Protein AF-0000000076211125 (afdb_homodimer)

Organism: Mytilus galloprovincialis (NCBI:txid29158)

Radius of gyration: 17.21 Å; Cα contacts (8 Å, |Δi|>4): 265; chains: 2; bounding box: 38×57×37 Å

Solvent-accessible surface area (backbone atoms only — not comparable to full-atom values): 9025 Å² total; per-residue (Å²): 68,42,35,41,37,39,40,75,44,95,36,46,66,56,28,48,54,53,46,59,61,54,64,67,59,74,64,64,75,88,55,59,45,49,78,47,75,47,78,56,72,29,31,41,36,36,38,38,37,19,84,44,69,71,46,40,51,52,51,52,51,51,50,51,53,51,49,50,53,53,51,51,49,34,72,73,70,44,71,80,80,120,69,40,34,41,36,39,40,74,43,95,37,47,68,57,26,47,53,52,49,59,62,55,66,67,58,73,66,64,76,88,55,60,46,47,79,48,75,46,79,56,73,28,30,40,36,38,39,39,37,20,82,43,69,70,46,40,52,52,52,53,51,50,49,51,52,53,48,50,52,52,50,50,49,35,72,72,70,45,69,80,79,121

Sequence (164 aa):
MKMDLTVPLSTEKEAEIVYRTLSVDKEPKRGGVTRNICLEGSHLNVHFEAAEAKMMRVSVNNFFDHFNLVVQTMEQFGPPNTMKMDLTVPLSTEKEAEIVYRTLSVDKEPKRGGVTRNICLEGSHLNVHFEAAEAKMMRVSVNNFFDHFNLVVQTMEQFGPPNT

InterPro domains:
  IPR015419 CTAG/Pcc1 family [PF09341] (3-75)
  IPR015419 CTAG/Pcc1 family [PTHR31283] (2-80)

Structure (mmCIF, N/CA/C/O backbone):
data_AF-0000000076211125-model_v1
#
loop_
_entity.id
_entity.type
_entity.pdbx_description
1 polymer 'L antigen family member 3'
#
loop_
_atom_site.group_PDB
_atom_site.id
_atom_site.type_symbol
_atom_site.label_atom_id
_atom_site.label_alt_id
_atom_site.label_comp_id
_atom_site.label_asym_id
_atom_site.label_entity_id
_atom_site.label_seq_id
_atom_site.pdbx_PDB_ins_code
_atom_site.Cartn_x
_atom_site.Cartn_y
_atom_site.Cartn_z
_atom_site.occupancy
_atom_site.B_iso_or_equiv
_atom_site.auth_seq_id
_atom_site.auth_comp_id
_atom_site.auth_asym_id
_atom_site.auth_atom_id
_atom_site.pdbx_PDB_model_num
ATOM 1 N N . MET A 1 1 ? 8.469 -6.172 -5.988 1 96.56 1 MET A N 1
ATOM 2 C CA . MET A 1 1 ? 7.145 -5.594 -5.773 1 96.56 1 MET A CA 1
ATOM 3 C C . MET A 1 1 ? 7.246 -4.102 -5.469 1 96.56 1 MET A C 1
ATOM 5 O O . MET A 1 1 ? 8.141 -3.672 -4.738 1 96.56 1 MET A O 1
ATOM 9 N N . LYS A 1 2 ? 6.391 -3.303 -6.094 1 98.06 2 LYS A N 1
ATOM 10 C CA . LYS A 1 2 ? 6.441 -1.852 -5.941 1 98.06 2 LYS A CA 1
ATOM 11 C C . LYS A 1 2 ? 5.078 -1.294 -5.543 1 98.06 2 LYS A C 1
ATOM 13 O O . LYS A 1 2 ? 4.043 -1.791 -5.992 1 98.06 2 LYS A O 1
ATOM 18 N N . MET A 1 3 ? 5.125 -0.257 -4.754 1 98.44 3 MET A N 1
ATOM 19 C CA . MET A 1 3 ? 3.895 0.41 -4.34 1 98.44 3 MET A CA 1
ATOM 20 C C . MET A 1 3 ? 4.09 1.921 -4.273 1 98.44 3 MET A C 1
ATOM 22 O O . MET A 1 3 ? 5.094 2.398 -3.744 1 98.44 3 MET A O 1
ATOM 26 N N . ASP A 1 4 ? 3.08 2.588 -4.785 1 98.62 4 ASP A N 1
ATOM 27 C CA . ASP A 1 4 ? 3.072 4.047 -4.727 1 98.62 4 ASP A CA 1
ATOM 28 C C . ASP A 1 4 ? 1.819 4.559 -4.02 1 98.62 4 ASP A C 1
ATOM 30 O O . ASP A 1 4 ? 0.701 4.18 -4.371 1 98.62 4 ASP A O 1
ATOM 34 N N . LEU A 1 5 ? 2.055 5.398 -3.076 1 98.62 5 LEU A N 1
ATOM 35 C CA . LEU A 1 5 ? 0.966 5.996 -2.312 1 98.62 5 LEU A CA 1
ATOM 36 C C . LEU A 1 5 ? 0.973 7.516 -2.457 1 98.62 5 LEU A C 1
ATOM 38 O O . LEU A 1 5 ? 2.027 8.148 -2.354 1 98.62 5 LEU A O 1
ATOM 42 N N . THR A 1 6 ? -0.156 8.086 -2.762 1 98.56 6 THR A N 1
ATOM 43 C CA . THR A 1 6 ? -0.335 9.539 -2.775 1 98.56 6 THR A CA 1
ATOM 44 C C . THR A 1 6 ? -1.383 9.961 -1.751 1 98.56 6 THR A C 1
ATOM 46 O O . THR A 1 6 ? -2.512 9.461 -1.766 1 98.56 6 THR A O 1
ATOM 49 N N . VAL A 1 7 ? -1.003 10.867 -0.911 1 97.94 7 VAL A N 1
ATOM 50 C CA . VAL A 1 7 ? -1.858 11.352 0.169 1 97.94 7 VAL A CA 1
ATOM 51 C C . VAL A 1 7 ? -2.055 12.859 0.037 1 97.94 7 VAL A C 1
ATOM 53 O O . VAL A 1 7 ? -1.119 13.633 0.251 1 97.94 7 VAL A O 1
ATOM 56 N N . PRO A 1 8 ? -3.262 13.258 -0.25 1 97.19 8 PRO A N 1
ATOM 57 C CA . PRO A 1 8 ? -3.535 14.695 -0.255 1 97.19 8 PRO A CA 1
ATOM 58 C C . PRO A 1 8 ? -3.697 15.273 1.15 1 97.19 8 PRO A C 1
ATOM 60 O O . PRO A 1 8 ? -4.352 14.656 1.999 1 97.19 8 PRO A O 1
ATOM 63 N N . LEU A 1 9 ? -3.045 16.375 1.392 1 95.5 9 LEU A N 1
ATOM 64 C CA . LEU A 1 9 ? -3.215 17.125 2.639 1 95.5 9 LEU A CA 1
ATOM 65 C C . LEU A 1 9 ? -3.943 18.438 2.395 1 95.5 9 LEU A C 1
ATOM 67 O O . LEU A 1 9 ? -4.164 18.828 1.246 1 95.5 9 LEU A O 1
ATOM 71 N N . SER A 1 10 ? -4.395 19.031 3.436 1 92.88 10 SER A N 1
ATOM 72 C CA . SER A 1 10 ? -5.266 20.203 3.338 1 92.88 10 SER A CA 1
ATOM 73 C C . SER A 1 10 ? -4.516 21.406 2.771 1 92.88 10 SER A C 1
ATOM 75 O O . SER A 1 10 ? -5.078 22.172 1.999 1 92.88 10 SER A O 1
ATOM 77 N N . THR A 1 11 ? -3.248 21.594 3.205 1 94.19 11 THR A N 1
ATOM 78 C CA . THR A 1 11 ? -2.43 22.719 2.754 1 94.19 11 THR A CA 1
ATOM 79 C C . THR A 1 11 ? -0.99 22.281 2.514 1 94.19 11 THR A C 1
ATOM 81 O O . THR A 1 11 ? -0.574 21.219 2.988 1 94.19 11 THR A O 1
ATOM 84 N N . GLU A 1 12 ? -0.25 23.094 1.766 1 96.56 12 GLU A N 1
ATOM 85 C CA . GLU A 1 12 ? 1.161 22.812 1.518 1 96.56 12 GLU A CA 1
ATOM 86 C C . GLU A 1 12 ? 1.959 22.812 2.818 1 96.56 12 GLU A C 1
ATOM 88 O O . GLU A 1 12 ? 2.896 22.016 2.977 1 96.56 12 GLU A O 1
ATOM 93 N N . LYS A 1 13 ? 1.545 23.688 3.705 1 93.94 13 LYS A N 1
ATOM 94 C CA . LYS A 1 13 ? 2.229 23.781 4.992 1 93.94 13 LYS A CA 1
ATOM 95 C C . LYS A 1 13 ? 2.033 22.5 5.797 1 93.94 13 LYS A C 1
ATOM 97 O O . LYS A 1 13 ? 2.988 21.953 6.367 1 93.94 13 LYS A O 1
ATOM 102 N N . GLU A 1 14 ? 0.802 22.047 5.887 1 93.56 14 GLU A N 1
ATOM 103 C CA . GLU A 1 14 ? 0.504 20.781 6.566 1 93.56 14 GLU A CA 1
ATOM 104 C C . GLU A 1 14 ? 1.289 19.625 5.957 1 93.56 14 GLU A C 1
ATOM 106 O O . GLU A 1 14 ? 1.856 18.812 6.68 1 93.56 14 GLU A O 1
ATOM 111 N N . ALA A 1 15 ? 1.335 19.641 4.625 1 96 15 ALA A N 1
ATOM 112 C CA . ALA A 1 15 ? 2.043 18.578 3.912 1 96 15 ALA A CA 1
ATOM 113 C C . ALA A 1 15 ? 3.535 18.609 4.234 1 96 15 ALA A C 1
ATOM 115 O O . ALA A 1 15 ? 4.156 17.562 4.402 1 96 15 ALA A O 1
ATOM 116 N N . GLU A 1 16 ? 4.004 19.734 4.305 1 96 16 GLU A N 1
ATOM 117 C CA . GLU A 1 16 ? 5.422 19.906 4.621 1 96 16 GLU A CA 1
ATOM 118 C C . GLU A 1 16 ? 5.738 19.375 6.02 1 96 16 GLU A C 1
ATOM 120 O O . GLU A 1 16 ? 6.766 18.734 6.23 1 96 16 GLU A O 1
ATOM 125 N N . ILE A 1 17 ? 4.934 19.656 6.969 1 93.62 17 ILE A N 1
ATOM 126 C CA . ILE A 1 17 ? 5.129 19.188 8.344 1 93.62 17 ILE A CA 1
ATOM 127 C C . ILE A 1 17 ? 5.109 17.656 8.375 1 93.62 17 ILE A C 1
ATOM 129 O O . ILE A 1 17 ? 5.988 17.047 8.977 1 93.62 17 ILE A O 1
ATOM 133 N N . VAL A 1 18 ? 4.133 17.125 7.707 1 94.94 18 VAL A N 1
ATOM 134 C CA . VAL A 1 18 ? 4.004 15.672 7.66 1 94.94 18 VAL A CA 1
ATOM 135 C C . VAL A 1 18 ? 5.227 15.062 6.984 1 94.94 18 VAL A C 1
ATOM 137 O O . VAL A 1 18 ? 5.812 14.102 7.492 1 94.94 18 VAL A O 1
ATOM 140 N N . TYR A 1 19 ? 5.629 15.648 5.902 1 96.62 19 TYR A N 1
ATOM 141 C CA . TYR A 1 19 ? 6.785 15.18 5.145 1 96.62 19 TYR A CA 1
ATOM 142 C C . TYR A 1 19 ? 8.039 15.164 6.012 1 96.62 19 TYR A C 1
ATOM 144 O O . TYR A 1 19 ? 8.742 14.148 6.082 1 96.62 19 TYR A O 1
ATOM 152 N N . ARG A 1 20 ? 8.258 16.188 6.652 1 94.31 20 ARG A N 1
ATOM 153 C CA . ARG A 1 20 ? 9.469 16.312 7.461 1 94.31 20 ARG A CA 1
ATOM 154 C C . ARG A 1 20 ? 9.461 15.312 8.609 1 94.31 20 ARG A C 1
ATOM 156 O O . ARG A 1 20 ? 10.5 14.75 8.961 1 94.31 20 ARG A O 1
ATOM 163 N N . THR A 1 21 ? 8.305 15.133 9.227 1 93.12 21 THR A N 1
ATOM 164 C CA . THR A 1 21 ? 8.195 14.211 10.352 1 93.12 21 THR A CA 1
ATOM 165 C C . THR A 1 21 ? 8.398 12.773 9.898 1 93.12 21 THR A C 1
ATOM 167 O O . THR A 1 21 ? 9.133 12.016 10.539 1 93.12 21 THR A O 1
ATOM 170 N N . LEU A 1 22 ? 7.863 12.414 8.797 1 94.25 22 LEU A N 1
ATOM 171 C CA . LEU A 1 22 ? 7.891 11.031 8.344 1 94.25 22 LEU A CA 1
ATOM 172 C C . LEU A 1 22 ? 9.211 10.711 7.656 1 94.25 22 LEU A C 1
ATOM 174 O O . LEU A 1 22 ? 9.625 9.547 7.613 1 94.25 22 LEU A O 1
ATOM 178 N N . SER A 1 23 ? 9.836 11.664 7.016 1 90.81 23 SER A N 1
ATOM 179 C CA . SER A 1 23 ? 11.07 11.438 6.266 1 90.81 23 SER A CA 1
ATOM 180 C C . SER A 1 23 ? 12.227 11.086 7.195 1 90.81 23 SER A C 1
ATOM 182 O O . SER A 1 23 ? 13.195 10.453 6.773 1 90.81 23 SER A O 1
ATOM 184 N N . VAL A 1 24 ? 12.164 11.438 8.289 1 83.44 24 VAL A N 1
ATOM 185 C CA . VAL A 1 24 ? 13.227 11.172 9.258 1 83.44 24 VAL A CA 1
ATOM 186 C C . VAL A 1 24 ? 13.055 9.766 9.836 1 83.44 24 VAL A C 1
ATOM 188 O O . VAL A 1 24 ? 13.992 9.219 10.43 1 83.44 24 VAL A O 1
ATOM 191 N N . ASP A 1 25 ? 11.914 9.211 9.75 1 72.81 25 ASP A N 1
ATOM 192 C CA . ASP A 1 25 ? 11.641 7.855 10.219 1 72.81 25 ASP A CA 1
ATOM 193 C C . ASP A 1 25 ? 12.297 6.82 9.305 1 72.81 25 ASP A C 1
ATOM 195 O O . ASP A 1 25 ? 11.906 6.676 8.148 1 72.81 25 ASP A O 1
ATOM 199 N N . LYS A 1 26 ? 13.445 6.32 9.82 1 65.56 26 LYS A N 1
ATOM 200 C CA . LYS A 1 26 ? 14.242 5.395 9.016 1 65.56 26 LYS A CA 1
ATOM 201 C C . LYS A 1 26 ? 13.57 4.023 8.938 1 65.56 26 LYS A C 1
ATOM 203 O O . LYS A 1 26 ? 13.062 3.514 9.938 1 65.56 26 LYS A O 1
ATOM 208 N N . GLU A 1 27 ? 13.289 3.629 7.742 1 67.69 27 GLU A N 1
ATOM 209 C CA . GLU A 1 27 ? 12.883 2.248 7.5 1 67.69 27 GLU A CA 1
ATOM 210 C C . GLU A 1 27 ? 13.93 1.266 8.023 1 67.69 27 GLU A C 1
ATOM 212 O O . GLU A 1 27 ? 15.133 1.513 7.906 1 67.69 27 GLU A O 1
ATOM 217 N N . PRO A 1 28 ? 13.445 0.342 8.789 1 58.44 28 PRO A N 1
ATOM 218 C CA . PRO A 1 28 ? 14.469 -0.627 9.195 1 58.44 28 PRO A CA 1
ATOM 219 C C . PRO A 1 28 ? 15.297 -1.138 8.016 1 58.44 28 PRO A C 1
ATOM 221 O O . PRO A 1 28 ? 14.75 -1.426 6.949 1 58.44 28 PRO A O 1
ATOM 224 N N . LYS A 1 29 ? 16.578 -0.61 7.902 1 55.5 29 LYS A N 1
ATOM 225 C CA . LYS A 1 29 ? 17.547 -0.947 6.859 1 55.5 29 LYS A CA 1
ATOM 226 C C . LYS A 1 29 ? 17.438 -2.42 6.477 1 55.5 29 LYS A C 1
ATOM 228 O O . LYS A 1 29 ? 17.594 -2.773 5.305 1 55.5 29 LYS A O 1
ATOM 233 N N . ARG A 1 30 ? 17.547 -3.207 7.52 1 54.47 30 ARG A N 1
ATOM 234 C CA . ARG A 1 30 ? 17.797 -4.613 7.219 1 54.47 30 ARG A CA 1
ATOM 235 C C . ARG A 1 30 ? 16.562 -5.27 6.613 1 54.47 30 ARG A C 1
ATOM 237 O O . ARG A 1 30 ? 16.531 -6.492 6.438 1 54.47 30 ARG A O 1
ATOM 244 N N . GLY A 1 31 ? 15.602 -4.625 6.227 1 59.22 31 GLY A N 1
ATOM 245 C CA . GLY A 1 31 ? 14.359 -5.379 6.145 1 59.22 31 GLY A CA 1
ATOM 246 C C . GLY A 1 31 ? 13.945 -5.691 4.719 1 59.22 31 GLY A C 1
ATOM 247 O O . GLY A 1 31 ? 13.016 -6.465 4.492 1 59.22 31 GLY A O 1
ATOM 248 N N . GLY A 1 32 ? 14.867 -5.418 3.732 1 80.5 32 GLY A N 1
ATOM 249 C CA . GLY A 1 32 ? 14.492 -5.809 2.383 1 80.5 32 GLY A CA 1
ATOM 250 C C . GLY A 1 32 ? 13.453 -4.895 1.764 1 80.5 32 GLY A C 1
ATOM 251 O O . GLY A 1 32 ? 12.719 -5.301 0.858 1 80.5 32 GLY A O 1
ATOM 252 N N . VAL A 1 33 ? 13.25 -3.75 2.504 1 88.12 33 VAL A N 1
ATOM 253 C CA . VAL A 1 33 ? 12.281 -2.814 1.937 1 88.12 33 VAL A CA 1
ATOM 254 C C . VAL A 1 33 ? 12.93 -1.441 1.771 1 88.12 33 VAL A C 1
ATOM 256 O O . VAL A 1 33 ? 13.703 -1.006 2.627 1 88.12 33 VAL A O 1
ATOM 259 N N . THR A 1 34 ? 12.719 -0.839 0.664 1 91.81 34 THR A N 1
ATOM 260 C CA . THR A 1 34 ? 13.086 0.554 0.435 1 91.81 34 THR A CA 1
ATOM 261 C C . THR A 1 34 ? 11.844 1.444 0.435 1 91.81 34 THR A C 1
ATOM 263 O O . THR A 1 34 ? 10.82 1.087 -0.143 1 91.81 34 THR A O 1
ATOM 266 N N . ARG A 1 35 ? 12.008 2.613 1.15 1 94.19 35 ARG A N 1
ATOM 267 C CA . ARG A 1 35 ? 10.938 3.602 1.198 1 94.19 35 ARG A CA 1
ATOM 268 C C . ARG A 1 35 ? 11.461 4.996 0.882 1 94.19 35 ARG A C 1
ATOM 270 O O . ARG A 1 35 ? 12.461 5.438 1.461 1 94.19 35 ARG A O 1
ATOM 277 N N . ASN A 1 36 ? 10.844 5.66 -0.046 1 94.12 36 ASN A N 1
ATOM 278 C CA . ASN A 1 36 ? 11.156 7.039 -0.4 1 94.12 36 ASN A CA 1
ATOM 279 C C . ASN A 1 36 ? 9.922 7.934 -0.307 1 94.12 36 ASN A C 1
ATOM 281 O O . ASN A 1 36 ? 8.836 7.547 -0.749 1 94.12 36 ASN A O 1
ATOM 285 N N . ILE A 1 37 ? 10.133 9.078 0.297 1 96.56 37 ILE A N 1
ATOM 286 C CA . ILE A 1 37 ? 9.039 10.023 0.462 1 96.56 37 ILE A CA 1
ATOM 287 C C . ILE A 1 37 ? 9.367 11.328 -0.257 1 96.56 37 ILE A C 1
ATOM 289 O O . ILE A 1 37 ? 10.477 11.852 -0.13 1 96.56 37 ILE A O 1
ATOM 293 N N . CYS A 1 38 ? 8.375 11.766 -0.975 1 97.06 38 CYS A N 1
ATOM 294 C CA . CYS A 1 38 ? 8.531 13.047 -1.665 1 97.06 38 CYS A CA 1
ATOM 295 C C . CYS A 1 38 ? 7.312 13.938 -1.444 1 97.06 38 CYS A C 1
ATOM 297 O O . CYS A 1 38 ? 6.207 13.438 -1.206 1 97.06 38 CYS A O 1
ATOM 299 N N . LEU A 1 39 ? 7.617 15.203 -1.602 1 97.88 39 LEU A N 1
ATOM 300 C CA . LEU A 1 39 ? 6.562 16.203 -1.436 1 97.88 39 LEU A CA 1
ATOM 301 C C . LEU A 1 39 ? 6.34 16.969 -2.727 1 97.88 39 LEU A C 1
ATOM 303 O O . LEU A 1 39 ? 7.293 17.484 -3.326 1 97.88 39 LEU A O 1
ATOM 307 N N . GLU A 1 40 ? 5.164 16.969 -3.197 1 97.94 40 GLU A N 1
ATOM 308 C CA . GLU A 1 40 ? 4.758 17.781 -4.34 1 97.94 40 GLU A CA 1
ATOM 309 C C . GLU A 1 40 ? 3.512 18.609 -4.023 1 97.94 40 GLU A C 1
ATOM 311 O O . GLU A 1 40 ? 2.389 18.109 -4.145 1 97.94 40 GLU A O 1
ATOM 316 N N . GLY A 1 41 ? 3.689 19.875 -3.85 1 96.94 41 GLY A N 1
ATOM 317 C CA . GLY A 1 41 ? 2.564 20.672 -3.393 1 96.94 41 GLY A CA 1
ATOM 318 C C . GLY A 1 41 ? 1.974 20.188 -2.084 1 96.94 41 GLY A C 1
ATOM 319 O O . GLY A 1 41 ? 2.689 20.031 -1.092 1 96.94 41 GLY A O 1
ATOM 320 N N . SER A 1 42 ? 0.671 19.969 -2.033 1 97.44 42 SER A N 1
ATOM 321 C CA . SER A 1 42 ? 0.01 19.469 -0.827 1 97.44 42 SER A CA 1
ATOM 322 C C . SER A 1 42 ? -0.158 17.953 -0.86 1 97.44 42 SER A C 1
ATOM 324 O O . SER A 1 42 ? -0.983 17.406 -0.131 1 97.44 42 SER A O 1
ATOM 326 N N . HIS A 1 43 ? 0.573 17.328 -1.736 1 98.31 43 HIS A N 1
ATOM 327 C CA . HIS A 1 43 ? 0.478 15.875 -1.866 1 98.31 43 HIS A CA 1
ATOM 328 C C . HIS A 1 43 ? 1.755 15.195 -1.385 1 98.31 43 HIS A C 1
ATOM 330 O O . HIS A 1 43 ? 2.85 15.516 -1.848 1 98.31 43 HIS A O 1
ATOM 336 N N . LEU A 1 44 ? 1.559 14.281 -0.445 1 98 44 LEU A N 1
ATOM 337 C CA . LEU A 1 44 ? 2.643 13.398 -0.039 1 98 44 LEU A CA 1
ATOM 338 C C . LEU A 1 44 ? 2.686 12.148 -0.919 1 98 44 LEU A C 1
ATOM 340 O O . LEU A 1 44 ? 1.673 11.469 -1.079 1 98 44 LEU A O 1
ATOM 344 N N . ASN A 1 45 ? 3.85 11.922 -1.505 1 98.19 45 ASN A N 1
ATOM 345 C CA . ASN A 1 45 ? 4.062 10.742 -2.33 1 98.19 45 ASN A CA 1
ATOM 346 C C . ASN A 1 45 ? 5.047 9.773 -1.68 1 98.19 45 ASN A C 1
ATOM 348 O O . ASN A 1 45 ? 6.156 10.164 -1.317 1 98.19 45 ASN A O 1
ATOM 352 N N . VAL A 1 46 ? 4.652 8.555 -1.541 1 97.62 46 VAL A N 1
ATOM 353 C CA . VAL A 1 46 ? 5.484 7.543 -0.897 1 97.62 46 VAL A CA 1
ATOM 354 C C . VAL A 1 46 ? 5.68 6.355 -1.837 1 97.62 46 VAL A C 1
ATOM 356 O O . VAL A 1 46 ? 4.711 5.812 -2.373 1 97.62 46 VAL A O 1
ATOM 359 N N . HIS A 1 47 ? 6.91 6.008 -1.986 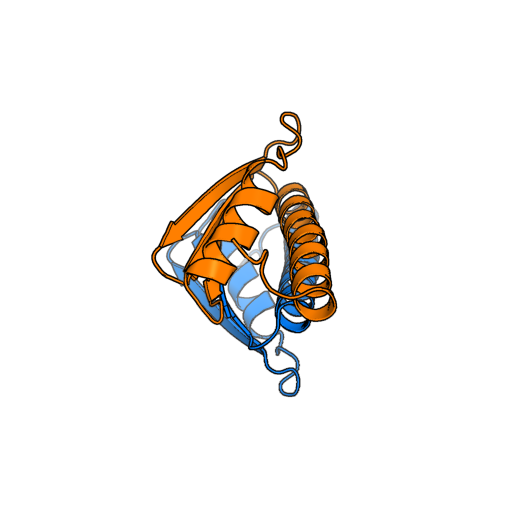1 97.19 47 HIS A N 1
ATOM 360 C CA . HIS A 1 47 ? 7.273 4.879 -2.832 1 97.19 47 HIS A CA 1
ATOM 361 C C . HIS A 1 47 ? 7.891 3.752 -2.01 1 97.19 47 HIS A C 1
ATOM 363 O O . HIS A 1 47 ? 8.812 3.984 -1.228 1 97.19 47 HIS A O 1
ATOM 369 N N . PHE A 1 48 ? 7.312 2.553 -2.191 1 96.75 48 PHE A N 1
ATOM 370 C CA . PHE A 1 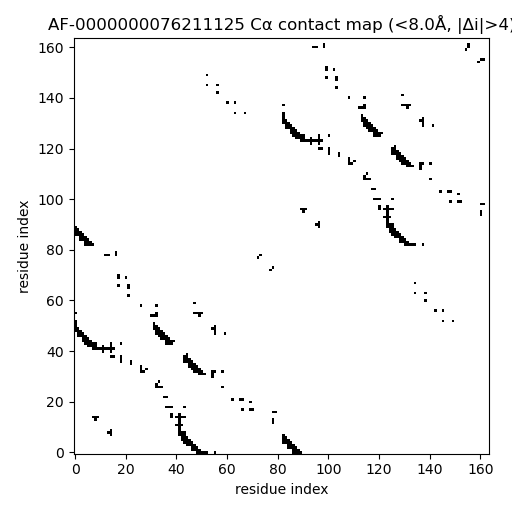48 ? 7.844 1.369 -1.524 1 96.75 48 PHE A CA 1
ATOM 371 C C . PHE A 1 48 ? 8.336 0.351 -2.543 1 96.75 48 PHE A C 1
ATOM 373 O O . PHE A 1 48 ? 7.711 0.149 -3.586 1 96.75 48 PHE A O 1
ATOM 380 N N . GLU A 1 49 ? 9.461 -0.283 -2.178 1 96.25 49 GLU A N 1
ATOM 381 C CA . GLU A 1 49 ? 9.914 -1.467 -2.9 1 96.25 49 GLU A CA 1
ATOM 382 C C . GLU A 1 49 ? 10.328 -2.576 -1.94 1 96.25 49 GLU A C 1
ATOM 384 O O . GLU A 1 49 ? 11.039 -2.322 -0.964 1 96.25 49 GLU A O 1
ATOM 389 N N . ALA A 1 50 ? 9.836 -3.748 -2.195 1 94.88 50 ALA A N 1
ATOM 390 C CA . ALA A 1 50 ? 10.172 -4.914 -1.381 1 94.88 50 ALA A CA 1
ATOM 391 C C . ALA A 1 50 ? 10.242 -6.18 -2.232 1 94.88 50 ALA A C 1
ATOM 393 O O . ALA A 1 50 ? 9.547 -6.289 -3.244 1 94.88 50 ALA A O 1
ATOM 394 N N . ALA A 1 51 ? 11.039 -7.078 -1.745 1 92.19 51 ALA A N 1
ATOM 395 C CA . ALA A 1 51 ? 11.172 -8.344 -2.461 1 92.19 51 ALA A CA 1
ATOM 396 C C . ALA A 1 51 ? 10.031 -9.297 -2.105 1 92.19 51 ALA A C 1
ATOM 398 O O . ALA A 1 51 ? 9.641 -10.141 -2.914 1 92.19 51 ALA A O 1
ATOM 399 N N . GLU A 1 52 ? 9.508 -9.133 -0.911 1 92.06 52 GLU A N 1
ATOM 400 C CA . GLU A 1 52 ? 8.469 -10.039 -0.421 1 92.06 52 GLU A CA 1
ATOM 401 C C . GLU A 1 52 ? 7.25 -9.273 0.076 1 92.06 52 GLU A C 1
ATOM 403 O O . GLU A 1 52 ? 7.387 -8.195 0.671 1 92.06 52 GLU A O 1
ATOM 408 N N . ALA A 1 53 ? 6.121 -9.961 -0.07 1 93.62 53 ALA A N 1
ATOM 409 C CA . ALA A 1 53 ? 4.844 -9.344 0.29 1 93.62 53 ALA A CA 1
ATOM 410 C C . ALA A 1 53 ? 4.793 -9.031 1.781 1 93.62 53 ALA A C 1
ATOM 412 O O . ALA A 1 53 ? 4.285 -7.977 2.18 1 93.62 53 ALA A O 1
ATOM 413 N N . LYS A 1 54 ? 5.328 -9.969 2.561 1 93.12 54 LYS A N 1
ATOM 414 C CA . LYS A 1 54 ? 5.305 -9.781 4.008 1 93.12 54 LYS A CA 1
ATOM 415 C C . LYS A 1 54 ? 6.066 -8.523 4.41 1 93.12 54 LYS A C 1
ATOM 417 O O . LYS A 1 54 ? 5.586 -7.73 5.227 1 93.12 54 LYS A O 1
ATOM 422 N N . MET A 1 55 ? 7.172 -8.32 3.805 1 93.75 55 MET A N 1
ATOM 423 C CA . MET A 1 55 ? 7.996 -7.152 4.105 1 93.75 55 MET A CA 1
ATOM 424 C C . MET A 1 55 ? 7.305 -5.867 3.662 1 93.75 55 MET A C 1
ATOM 426 O O . MET A 1 55 ? 7.352 -4.855 4.363 1 93.75 55 MET A O 1
ATOM 430 N N . MET A 1 56 ? 6.645 -5.926 2.518 1 94.75 56 MET A N 1
ATOM 431 C CA . MET A 1 56 ? 5.891 -4.777 2.018 1 94.75 56 MET A CA 1
ATOM 432 C C . MET A 1 56 ? 4.758 -4.414 2.973 1 94.75 56 MET A C 1
ATOM 434 O O . MET A 1 56 ? 4.598 -3.248 3.334 1 94.75 56 MET A O 1
ATOM 438 N N . ARG A 1 57 ? 4.059 -5.426 3.367 1 95.12 57 ARG A N 1
ATOM 439 C CA . ARG A 1 57 ? 2.934 -5.234 4.277 1 95.12 57 ARG A CA 1
ATOM 440 C C . ARG A 1 57 ? 3.379 -4.547 5.562 1 95.12 57 ARG A C 1
ATOM 442 O O . ARG A 1 57 ? 2.754 -3.58 6.004 1 95.12 57 ARG A O 1
ATOM 449 N N . VAL A 1 58 ? 4.426 -5.004 6.129 1 93.25 58 VAL A N 1
ATOM 450 C CA . VAL A 1 58 ? 4.941 -4.469 7.383 1 93.25 58 VAL A CA 1
ATOM 451 C C . VAL A 1 58 ? 5.344 -3.006 7.195 1 93.25 58 VAL A C 1
ATOM 453 O O . VAL A 1 58 ? 4.98 -2.146 8 1 93.25 58 VAL A O 1
ATOM 456 N N . SER A 1 59 ? 6.027 -2.734 6.141 1 93.44 59 SER A N 1
ATOM 457 C CA . SER A 1 59 ? 6.504 -1.379 5.883 1 93.44 59 SER A CA 1
ATOM 458 C C . SER A 1 59 ? 5.34 -0.416 5.668 1 93.44 59 SER A C 1
ATOM 460 O O . SER A 1 59 ? 5.332 0.69 6.215 1 93.44 59 SER A O 1
ATOM 462 N N . VAL A 1 60 ? 4.402 -0.852 4.957 1 95.81 60 VAL A N 1
ATOM 463 C CA . VAL A 1 60 ? 3.25 -0.005 4.66 1 95.81 60 VAL A CA 1
ATOM 464 C C . VAL A 1 60 ? 2.449 0.243 5.938 1 95.81 60 VAL A C 1
ATOM 466 O O . VAL A 1 60 ? 2.035 1.373 6.207 1 95.81 60 VAL A O 1
ATOM 469 N N . ASN A 1 61 ? 2.268 -0.765 6.711 1 95.56 61 ASN A N 1
ATOM 470 C CA . ASN A 1 61 ? 1.561 -0.602 7.977 1 95.56 61 ASN A CA 1
ATOM 471 C C . ASN A 1 61 ? 2.311 0.333 8.922 1 95.56 61 ASN A C 1
ATOM 473 O O . ASN A 1 61 ? 1.698 1.165 9.594 1 95.56 61 ASN A O 1
ATOM 477 N N . ASN A 1 62 ? 3.605 0.119 8.938 1 93.31 62 ASN A N 1
ATOM 478 C CA . ASN A 1 62 ? 4.422 1.014 9.75 1 93.31 62 ASN A CA 1
ATOM 479 C C . ASN A 1 62 ? 4.262 2.469 9.312 1 93.31 62 ASN A C 1
ATOM 481 O O . ASN A 1 62 ? 4.133 3.359 10.156 1 93.31 62 ASN A O 1
ATOM 485 N N . PHE A 1 63 ? 4.273 2.713 8.039 1 95.44 63 PHE A N 1
ATOM 486 C CA . PHE A 1 63 ? 4.086 4.066 7.527 1 95.44 63 PHE A CA 1
ATOM 487 C C . PHE A 1 63 ? 2.75 4.641 7.98 1 95.44 63 PHE A C 1
ATOM 489 O O . PHE A 1 63 ? 2.684 5.781 8.438 1 95.44 63 PHE A O 1
ATOM 496 N N . PHE A 1 64 ? 1.695 3.877 7.879 1 95.88 64 PHE A N 1
ATOM 497 C CA . PHE A 1 64 ? 0.367 4.359 8.234 1 95.88 64 PHE A CA 1
ATOM 498 C C . PHE A 1 64 ? 0.277 4.645 9.734 1 95.88 64 PHE A C 1
ATOM 500 O O . PHE A 1 64 ? -0.416 5.574 10.148 1 95.88 64 PHE A O 1
ATOM 507 N N . ASP A 1 65 ? 0.953 3.768 10.5 1 94.88 65 ASP A N 1
ATOM 508 C CA . ASP A 1 65 ? 0.983 4.023 11.938 1 94.88 65 ASP A CA 1
ATOM 509 C C . ASP A 1 65 ? 1.594 5.391 12.242 1 94.88 65 ASP A C 1
ATOM 511 O O . ASP A 1 65 ? 1.018 6.184 12.992 1 94.88 65 ASP A O 1
ATOM 515 N N . HIS A 1 66 ? 2.699 5.645 11.656 1 94.75 66 HIS A N 1
ATOM 516 C CA . HIS A 1 66 ? 3.383 6.914 11.875 1 94.75 66 HIS A CA 1
ATOM 517 C C . HIS A 1 66 ? 2.58 8.078 11.305 1 94.75 66 HIS A C 1
ATOM 519 O O . HIS A 1 66 ? 2.436 9.117 11.953 1 94.75 66 HIS A O 1
ATOM 525 N N . PHE A 1 67 ? 2.086 7.91 10.164 1 95.5 67 PHE A N 1
ATOM 526 C CA . PHE A 1 67 ? 1.262 8.922 9.516 1 95.5 67 PHE A CA 1
ATOM 527 C C . PHE A 1 67 ? 0.078 9.305 10.398 1 95.5 67 PHE A C 1
ATOM 529 O O . PHE A 1 67 ? -0.181 10.492 10.625 1 95.5 67 PHE A O 1
ATOM 536 N N . ASN A 1 68 ? -0.584 8.312 10.883 1 94.94 68 ASN A N 1
ATOM 537 C CA . ASN A 1 68 ? -1.743 8.539 11.734 1 94.94 68 ASN A CA 1
ATOM 538 C C . ASN A 1 68 ? -1.372 9.336 12.984 1 94.94 68 ASN A C 1
ATOM 540 O O . ASN A 1 68 ? -2.1 10.25 13.383 1 94.94 68 ASN A O 1
ATOM 544 N N . LEU A 1 69 ? -0.326 8.914 13.531 1 94.12 69 LEU A N 1
ATOM 545 C CA . LEU A 1 69 ? 0.143 9.602 14.727 1 94.12 69 LEU A CA 1
ATOM 546 C C . LEU A 1 69 ? 0.412 11.078 14.438 1 94.12 69 LEU A C 1
ATOM 548 O O . LEU A 1 69 ? -0.005 11.953 15.195 1 94.12 69 LEU A O 1
ATOM 552 N N . VAL A 1 70 ? 1.071 11.391 13.328 1 93.44 70 VAL A N 1
ATOM 553 C CA . VAL A 1 70 ? 1.426 12.758 12.945 1 93.44 70 VAL A CA 1
ATOM 554 C C . VAL A 1 70 ? 0.158 13.57 12.688 1 93.44 70 VAL A C 1
ATOM 556 O O . VAL A 1 70 ? 0.021 14.688 13.188 1 93.44 70 VAL A O 1
ATOM 559 N N . VAL A 1 71 ? -0.748 13.039 12.008 1 91.62 71 VAL A N 1
ATOM 560 C CA . VAL A 1 71 ? -1.979 13.734 11.648 1 91.62 71 VAL A CA 1
ATOM 561 C C . VAL A 1 71 ? -2.809 14.008 12.898 1 91.62 71 VAL A C 1
ATOM 563 O O . VAL A 1 71 ? -3.357 15.102 13.062 1 91.62 71 VAL A O 1
ATOM 566 N N . GLN A 1 72 ? -2.852 13.031 13.719 1 91.25 72 GLN A N 1
ATOM 567 C CA . GLN A 1 72 ? -3.588 13.211 14.961 1 91.25 72 GLN A CA 1
ATOM 568 C C . GLN A 1 72 ? -2.986 14.328 15.805 1 91.25 72 GLN A C 1
ATOM 570 O O . GLN A 1 72 ? -3.715 15.109 16.422 1 91.25 72 GLN A O 1
ATOM 575 N N . THR A 1 73 ? -1.727 14.312 15.891 1 91 73 THR A N 1
ATOM 576 C CA . THR A 1 73 ? -1.034 15.352 16.641 1 91 73 THR A CA 1
ATOM 577 C C . THR A 1 73 ? -1.32 16.734 16.062 1 91 73 THR A C 1
ATOM 579 O O . THR A 1 73 ? -1.599 17.672 16.797 1 91 73 THR A O 1
ATOM 582 N N . MET A 1 74 ? -1.285 16.844 14.758 1 89.38 74 MET A N 1
ATOM 583 C CA . MET A 1 74 ? -1.55 18.109 14.078 1 89.38 74 MET A CA 1
ATOM 584 C C . MET A 1 74 ? -2.99 18.547 14.312 1 89.38 74 MET A C 1
ATOM 586 O O . MET A 1 74 ? -3.254 19.75 14.477 1 89.38 74 MET A O 1
ATOM 590 N N . GLU A 1 75 ? -3.9 17.641 14.203 1 86.19 75 GLU A N 1
ATOM 591 C CA . GLU A 1 75 ? -5.309 17.969 14.422 1 86.19 75 GLU A CA 1
ATOM 592 C C . GLU A 1 75 ? -5.555 18.453 15.844 1 86.19 75 GLU A C 1
ATOM 59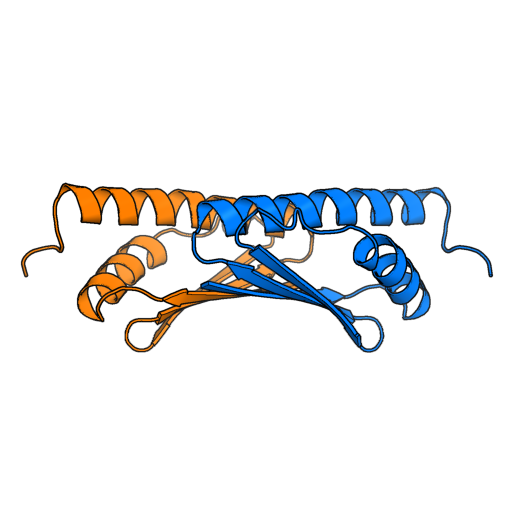4 O O . GLU A 1 75 ? -6.422 19.312 16.078 1 86.19 75 GLU A O 1
ATOM 599 N N . GLN A 1 76 ? -4.836 17.906 16.734 1 86.94 76 GLN A N 1
ATOM 600 C CA . GLN A 1 76 ? -5.016 18.25 18.141 1 86.94 76 GLN A CA 1
ATOM 601 C C . GLN A 1 76 ? -4.309 19.562 18.484 1 86.94 76 GLN A C 1
ATOM 603 O O . GLN A 1 76 ? -4.828 20.359 19.266 1 86.94 76 GLN A O 1
ATOM 608 N N . PHE A 1 77 ? -3.145 19.75 18.016 1 81.5 77 PHE A N 1
ATOM 609 C CA . PHE A 1 77 ? -2.328 20.875 18.453 1 81.5 77 PHE A CA 1
ATOM 610 C C . PHE A 1 77 ? -2.242 21.953 17.375 1 81.5 77 PHE A C 1
ATOM 612 O O . PHE A 1 77 ? -1.868 23.094 17.641 1 81.5 77 PHE A O 1
ATOM 619 N N . GLY A 1 78 ? -2.785 21.828 16.188 1 69.75 78 GLY A N 1
ATOM 620 C CA . GLY A 1 78 ? -2.688 22.75 15.07 1 69.75 78 GLY A CA 1
ATOM 621 C C . GLY A 1 78 ? -1.327 22.734 14.398 1 69.75 78 GLY A C 1
ATOM 622 O O . GLY A 1 78 ? -0.423 22.016 14.836 1 69.75 78 GLY A O 1
ATOM 623 N N . PRO A 1 79 ? -1.248 23.328 13.086 1 62.5 79 PRO A N 1
ATOM 624 C CA . PRO A 1 79 ? 0.043 23.375 12.391 1 62.5 79 PRO A CA 1
ATOM 625 C C . PRO A 1 79 ? 1.082 24.203 13.148 1 62.5 79 PRO A C 1
ATOM 627 O O . PRO A 1 79 ? 0.726 25.125 13.891 1 62.5 79 PRO A O 1
ATOM 630 N N . PRO A 1 80 ? 2.33 23.656 13.188 1 53.66 80 PRO A N 1
ATOM 631 C CA . PRO A 1 80 ? 3.287 24.484 13.914 1 53.66 80 PRO A CA 1
ATOM 632 C C . PRO A 1 80 ? 3.26 25.953 13.461 1 53.66 80 PRO A C 1
ATOM 634 O O . PRO A 1 80 ? 3.006 26.234 12.281 1 53.66 80 PRO A O 1
ATOM 637 N N . ASN A 1 81 ? 2.648 26.703 14.195 1 50.38 81 ASN A N 1
ATOM 638 C CA . ASN A 1 81 ? 2.691 28.156 14.023 1 50.38 81 ASN A CA 1
ATOM 639 C C . ASN A 1 81 ? 4.09 28.625 13.633 1 50.38 81 ASN A C 1
ATOM 641 O O . ASN A 1 81 ? 5.055 28.391 14.359 1 50.38 81 ASN A O 1
ATOM 645 N N . THR A 1 82 ? 4.633 28.156 12.531 1 39.06 82 THR A N 1
ATOM 646 C CA . THR A 1 82 ? 5.777 29.047 12.344 1 39.06 82 THR A CA 1
ATOM 647 C C . THR A 1 82 ? 5.312 30.453 12.023 1 39.06 82 THR A C 1
ATOM 649 O O . THR A 1 82 ? 4.289 30.656 11.359 1 39.06 82 THR A O 1
ATOM 652 N N . MET B 1 1 ? -7.098 9.75 -1.313 1 96.56 1 MET B N 1
ATOM 653 C CA . MET B 1 1 ? -5.84 9.008 -1.219 1 96.56 1 MET B CA 1
ATOM 654 C C . MET B 1 1 ? -5.801 7.867 -2.229 1 96.56 1 MET B C 1
ATOM 656 O O . MET B 1 1 ? -6.809 7.191 -2.443 1 96.56 1 MET B O 1
ATOM 660 N N . LYS B 1 2 ? -4.68 7.707 -2.916 1 98.06 2 LYS B N 1
ATOM 661 C CA . LYS B 1 2 ? -4.551 6.695 -3.959 1 98.06 2 LYS B CA 1
ATOM 662 C C . LYS B 1 2 ? -3.316 5.828 -3.734 1 98.06 2 LYS B C 1
ATOM 664 O O . LYS B 1 2 ? -2.283 6.316 -3.27 1 98.06 2 LYS B O 1
ATOM 669 N N . MET B 1 3 ? -3.439 4.59 -4.105 1 98.44 3 MET B N 1
ATOM 670 C CA . MET B 1 3 ? -2.314 3.664 -4 1 98.44 3 MET B CA 1
ATOM 671 C C . MET B 1 3 ? -2.285 2.705 -5.184 1 98.44 3 MET B C 1
ATOM 673 O O . MET B 1 3 ? -3.318 2.158 -5.574 1 98.44 3 MET B O 1
ATOM 677 N N . ASP B 1 4 ? -1.079 2.535 -5.668 1 98.62 4 ASP B N 1
ATOM 678 C CA . ASP B 1 4 ? -0.863 1.58 -6.75 1 98.62 4 ASP B CA 1
ATOM 679 C C . ASP B 1 4 ? 0.161 0.52 -6.352 1 98.62 4 ASP B C 1
ATOM 681 O O . ASP B 1 4 ? 1.258 0.85 -5.895 1 98.62 4 ASP B O 1
ATOM 685 N N . LEU B 1 5 ? -0.232 -0.688 -6.551 1 98.62 5 LEU B N 1
ATOM 686 C CA . LEU B 1 5 ? 0.637 -1.817 -6.238 1 98.62 5 LEU B CA 1
ATOM 687 C C . LEU B 1 5 ? 0.913 -2.652 -7.484 1 98.62 5 LEU B C 1
ATOM 689 O O . LEU B 1 5 ? -0.007 -2.961 -8.25 1 98.62 5 LEU B O 1
ATOM 693 N N . THR B 1 6 ? 2.158 -2.947 -7.723 1 98.56 6 THR B N 1
ATOM 694 C CA . THR B 1 6 ? 2.555 -3.865 -8.781 1 98.56 6 THR B CA 1
ATOM 695 C C . THR B 1 6 ? 3.275 -5.082 -8.211 1 98.5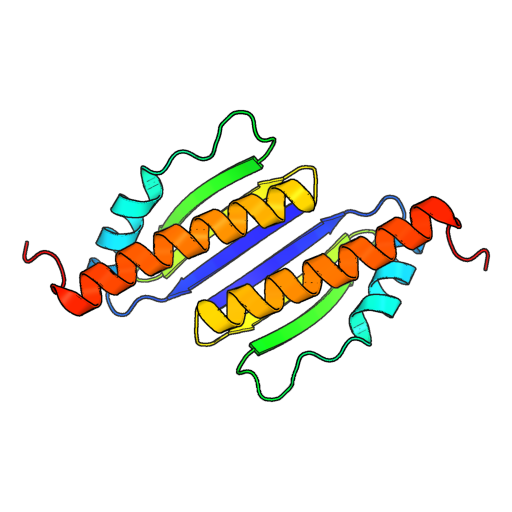6 6 THR B C 1
ATOM 697 O O . THR B 1 6 ? 4.262 -4.938 -7.48 1 98.56 6 THR B O 1
ATOM 700 N N . VAL B 1 7 ? 2.797 -6.23 -8.562 1 98 7 VAL B N 1
ATOM 701 C CA . VAL B 1 7 ? 3.33 -7.492 -8.055 1 98 7 VAL B CA 1
ATOM 702 C C . VAL B 1 7 ? 3.795 -8.359 -9.227 1 98 7 VAL B C 1
ATOM 704 O O . VAL B 1 7 ? 2.977 -8.859 -10 1 98 7 VAL B O 1
ATOM 707 N N . PRO B 1 8 ? 5.07 -8.562 -9.305 1 97.25 8 PRO B N 1
ATOM 708 C CA . PRO B 1 8 ? 5.559 -9.492 -10.328 1 97.25 8 PRO B CA 1
ATOM 709 C C . PRO B 1 8 ? 5.359 -10.961 -9.938 1 97.25 8 PRO B C 1
ATOM 711 O O . PRO B 1 8 ? 5.613 -11.336 -8.797 1 97.25 8 PRO B O 1
ATOM 714 N N . LEU B 1 9 ? 4.844 -11.719 -10.867 1 95.56 9 LEU B N 1
ATOM 715 C CA . LEU B 1 9 ? 4.727 -13.164 -10.695 1 95.56 9 LEU B CA 1
ATOM 716 C C . LEU B 1 9 ? 5.695 -13.906 -11.617 1 95.56 9 LEU B C 1
ATOM 718 O O . LEU B 1 9 ? 6.324 -13.289 -12.477 1 95.56 9 LEU B O 1
ATOM 722 N N . SER B 1 10 ? 5.879 -15.141 -11.344 1 92.94 10 SER B N 1
ATOM 723 C CA . SER B 1 10 ? 6.91 -15.922 -12.031 1 92.94 10 SER B CA 1
ATOM 724 C C . SER B 1 10 ? 6.57 -16.109 -13.5 1 92.94 10 SER B C 1
ATOM 726 O O . SER B 1 10 ? 7.457 -16.078 -14.359 1 92.94 10 SER B O 1
ATOM 728 N N . THR B 1 11 ? 5.281 -16.375 -13.812 1 94.25 11 THR B N 1
ATOM 729 C CA . THR B 1 11 ? 4.832 -16.594 -15.188 1 94.25 11 THR B CA 1
ATOM 730 C C . THR B 1 11 ? 3.488 -15.914 -15.43 1 94.25 11 THR B C 1
ATOM 732 O O . THR B 1 11 ? 2.783 -15.562 -14.484 1 94.25 11 THR B O 1
ATOM 735 N N . GLU B 1 12 ? 3.148 -15.727 -16.719 1 96.62 12 GLU B N 1
ATOM 736 C CA . GLU B 1 12 ? 1.861 -15.141 -17.078 1 96.62 12 GLU B CA 1
ATOM 737 C C . GLU B 1 12 ? 0.705 -16.016 -16.609 1 96.62 12 GLU B C 1
ATOM 739 O O . GLU B 1 12 ? -0.345 -15.508 -16.219 1 96.62 12 GLU B O 1
ATOM 744 N N . LYS B 1 13 ? 0.96 -17.312 -16.672 1 93.88 13 LYS B N 1
ATOM 745 C CA . LYS B 1 13 ? -0.073 -18.25 -16.234 1 93.88 13 LYS B CA 1
ATOM 746 C C . LYS B 1 13 ? -0.344 -18.094 -14.734 1 93.88 13 LYS B C 1
ATOM 748 O O . LYS B 1 13 ? -1.5 -18.062 -14.312 1 93.88 13 LYS B O 1
ATOM 753 N N . GLU B 1 14 ? 0.711 -18.078 -13.953 1 93.62 14 GLU B N 1
ATOM 754 C CA . GLU B 1 14 ? 0.578 -17.875 -12.516 1 93.62 14 GLU B CA 1
ATOM 755 C C . GLU B 1 14 ? -0.146 -16.562 -12.219 1 93.62 14 GLU B C 1
ATOM 757 O O . GLU B 1 14 ? -1.034 -16.516 -11.359 1 93.62 14 GLU B O 1
ATOM 762 N N . ALA B 1 15 ? 0.23 -15.539 -12.977 1 96 15 ALA B N 1
ATOM 763 C CA . ALA B 1 15 ? -0.375 -14.227 -12.781 1 96 15 ALA B CA 1
ATOM 764 C C . ALA B 1 15 ? -1.869 -14.258 -13.086 1 96 15 ALA B C 1
ATOM 766 O O . ALA B 1 15 ? -2.668 -13.641 -12.383 1 96 15 ALA B O 1
ATOM 767 N N . GLU B 1 16 ? -2.16 -14.938 -14.062 1 95.94 16 GLU B N 1
ATOM 768 C CA . GLU B 1 16 ? -3.559 -15.062 -14.461 1 95.94 16 GLU B CA 1
ATOM 769 C C . GLU B 1 16 ? -4.379 -15.766 -13.383 1 95.94 16 GLU B C 1
ATOM 771 O O . GLU B 1 16 ? -5.508 -15.359 -13.094 1 95.94 16 GLU B O 1
ATOM 776 N N . ILE B 1 17 ? -3.887 -16.797 -12.82 1 93.62 17 ILE B N 1
ATOM 777 C CA . ILE B 1 17 ? -4.574 -17.531 -11.766 1 93.62 17 ILE B CA 1
ATOM 778 C C . ILE B 1 17 ? -4.805 -16.625 -10.562 1 93.62 17 ILE B C 1
ATOM 780 O O . ILE B 1 17 ? -5.914 -16.562 -10.031 1 93.62 17 ILE B O 1
ATOM 784 N N . VAL B 1 18 ? -3.752 -15.922 -10.227 1 94.94 18 VAL B N 1
ATOM 785 C CA . VAL B 1 18 ? -3.84 -15 -9.094 1 94.94 18 VAL B CA 1
ATOM 786 C C . VAL B 1 18 ? -4.867 -13.914 -9.391 1 94.94 18 VAL B C 1
ATOM 788 O O . VAL B 1 18 ? -5.723 -13.617 -8.555 1 94.94 18 VAL B O 1
ATOM 791 N N . TYR B 1 19 ? -4.824 -13.375 -10.562 1 96.62 19 TYR B N 1
ATOM 792 C CA . TYR B 1 19 ? -5.738 -12.32 -10.984 1 96.62 19 TYR B CA 1
ATOM 793 C C . TYR B 1 19 ? -7.188 -12.781 -10.891 1 96.62 19 TYR B C 1
ATOM 795 O O . TYR B 1 19 ? -8.023 -12.102 -10.297 1 96.62 19 TYR B O 1
ATOM 803 N N . ARG B 1 20 ? -7.434 -13.859 -11.391 1 94.31 20 ARG B N 1
ATOM 804 C CA . ARG B 1 20 ? -8.797 -14.375 -11.422 1 94.31 20 ARG B CA 1
ATOM 805 C C . ARG B 1 20 ? -9.312 -14.641 -10.016 1 94.31 20 ARG B C 1
ATOM 807 O O . ARG B 1 20 ? -10.492 -14.398 -9.719 1 94.31 20 ARG B O 1
ATOM 814 N N . THR B 1 21 ? -8.461 -15.18 -9.18 1 93.12 21 THR B N 1
ATOM 815 C CA . THR B 1 21 ? -8.859 -15.492 -7.812 1 93.12 21 THR B CA 1
ATOM 816 C C . THR B 1 21 ? -9.133 -14.219 -7.02 1 93.12 21 THR B C 1
ATOM 818 O O . THR B 1 21 ? -10.141 -14.125 -6.316 1 93.12 21 THR B O 1
ATOM 821 N N . LEU B 1 22 ? -8.328 -13.234 -7.191 1 94.19 22 LEU B N 1
ATOM 822 C CA . LEU B 1 22 ? -8.43 -12.023 -6.383 1 94.19 22 LEU B CA 1
ATOM 823 C C . LEU B 1 22 ? -9.5 -11.086 -6.941 1 94.19 22 LEU B C 1
ATOM 825 O O . LEU B 1 22 ? -10.055 -10.273 -6.207 1 94.19 22 LEU B O 1
ATOM 829 N N . SER B 1 23 ? -9.734 -11.086 -8.227 1 90.81 23 SER B N 1
ATOM 830 C CA . SER B 1 23 ? -10.68 -10.172 -8.859 1 90.81 23 SER B CA 1
ATOM 831 C C . SER B 1 23 ? -12.109 -10.484 -8.445 1 90.81 23 SER B C 1
ATOM 833 O O . SER B 1 23 ? -12.984 -9.617 -8.516 1 90.81 23 SER B O 1
ATOM 835 N N . VAL B 1 24 ? -12.352 -11.547 -8.07 1 83.06 24 VAL B N 1
ATOM 836 C CA . VAL B 1 24 ? -13.688 -11.953 -7.664 1 83.06 24 VAL B CA 1
ATOM 837 C C . VAL B 1 24 ? -13.938 -11.539 -6.219 1 83.06 24 VAL B C 1
ATOM 839 O O . VAL B 1 24 ? -15.086 -11.492 -5.766 1 83.06 24 VAL B O 1
ATOM 842 N N . ASP B 1 25 ? -12.938 -11.32 -5.477 1 72.56 25 ASP B N 1
ATOM 843 C CA . ASP B 1 25 ? -13.047 -10.859 -4.098 1 72.56 25 ASP B CA 1
ATOM 844 C C . ASP B 1 25 ? -13.523 -9.406 -4.039 1 72.56 25 ASP B C 1
ATOM 846 O O . ASP B 1 25 ? -12.797 -8.492 -4.441 1 72.56 25 ASP B O 1
ATOM 850 N N . LYS B 1 26 ? -14.852 -9.273 -3.744 1 65.88 26 LYS B N 1
ATOM 851 C CA . LYS B 1 26 ? -15.461 -7.945 -3.746 1 65.88 26 LYS B CA 1
ATOM 852 C C . LYS B 1 26 ? -15.031 -7.141 -2.523 1 65.88 26 LYS B C 1
ATOM 854 O O . LYS B 1 26 ? -14.969 -7.672 -1.412 1 65.88 26 LYS B O 1
ATOM 859 N N . GLU B 1 27 ? -14.445 -6.012 -2.783 1 68.25 27 GLU B N 1
ATOM 860 C CA . GLU B 1 27 ? -14.203 -5.027 -1.73 1 68.25 27 GLU B CA 1
ATOM 861 C C . GLU B 1 27 ? -15.5 -4.656 -1.015 1 68.25 27 GLU B C 1
ATOM 863 O O . GLU B 1 27 ? -16.547 -4.523 -1.648 1 68.25 27 GLU B O 1
ATOM 868 N N . PRO B 1 28 ? -15.484 -4.762 0.299 1 59.28 28 PRO B N 1
ATOM 869 C CA . PRO B 1 28 ? -16.719 -4.312 0.95 1 59.28 28 PRO B CA 1
ATOM 870 C C . PRO B 1 28 ? -17.203 -2.963 0.429 1 59.28 28 PRO B C 1
ATOM 872 O O . PRO B 1 28 ? -16.406 -2.041 0.251 1 59.28 28 PRO B O 1
ATOM 875 N N . LYS B 1 29 ? -18.312 -3.002 -0.436 1 56.59 29 LYS B N 1
ATOM 876 C CA . LYS B 1 29 ? -18.938 -1.835 -1.056 1 56.59 29 LYS B CA 1
ATOM 877 C C . LYS B 1 29 ? -18.938 -0.639 -0.108 1 56.59 29 LYS B C 1
ATOM 879 O O . LYS B 1 29 ? -18.766 0.503 -0.542 1 56.59 29 LYS B O 1
ATOM 884 N N . ARG B 1 30 ? -19.453 -0.979 1.09 1 55.66 30 ARG B N 1
ATOM 885 C CA . ARG B 1 30 ? -19.797 0.147 1.947 1 55.66 30 ARG B CA 1
ATOM 886 C C . ARG B 1 30 ? -18.562 0.821 2.51 1 55.66 30 ARG B C 1
ATOM 888 O O . ARG B 1 30 ? -18.656 1.683 3.387 1 55.66 30 ARG B O 1
ATOM 895 N N . GLY B 1 31 ? -17.438 0.541 2.049 1 60.09 31 GLY B N 1
ATOM 896 C CA . GLY B 1 31 ? -16.359 0.864 2.971 1 60.09 31 GLY B CA 1
ATOM 897 C C . GLY B 1 31 ? -15.578 2.104 2.568 1 60.09 31 GLY B C 1
ATOM 898 O O . GLY B 1 31 ? -14.75 2.598 3.336 1 60.09 31 GLY B O 1
ATOM 899 N N . GLY B 1 32 ? -16.078 2.865 1.498 1 80.62 32 GLY B N 1
ATOM 900 C CA . GLY B 1 32 ? -15.359 4.086 1.162 1 80.62 32 GLY B CA 1
ATOM 901 C C . GLY B 1 32 ? -14.047 3.832 0.443 1 80.62 32 GLY B C 1
ATOM 902 O O . GLY B 1 32 ? -13.141 4.668 0.477 1 80.62 32 GLY B O 1
ATOM 903 N N . VAL B 1 33 ? -13.914 2.512 0.036 1 88.19 33 VAL B N 1
ATOM 904 C CA . VAL B 1 33 ? -12.688 2.213 -0.691 1 88.19 33 VAL B CA 1
ATOM 905 C C . VAL B 1 33 ? -13.023 1.586 -2.043 1 88.19 33 VAL B C 1
ATOM 907 O O . VAL B 1 33 ? -13.953 0.784 -2.146 1 88.19 33 VAL B O 1
ATOM 910 N N . THR B 1 34 ? -12.367 2.004 -3.068 1 91.94 34 THR B N 1
ATOM 911 C CA . THR B 1 34 ? -12.414 1.365 -4.379 1 91.94 34 THR B CA 1
ATOM 912 C C . THR B 1 34 ? -11.117 0.619 -4.672 1 91.94 34 THR B C 1
ATOM 914 O O . THR B 1 34 ? -10.031 1.121 -4.387 1 91.94 34 THR B O 1
ATOM 917 N N . ARG B 1 35 ? -11.32 -0.623 -5.219 1 94.25 35 ARG B N 1
ATOM 918 C CA . ARG B 1 35 ? -10.172 -1.438 -5.613 1 94.25 35 ARG B CA 1
ATOM 919 C C . ARG B 1 35 ? -10.352 -1.983 -7.027 1 94.25 35 ARG B C 1
ATOM 921 O O . ARG B 1 35 ? -11.398 -2.545 -7.355 1 94.25 35 ARG B O 1
ATOM 928 N N . ASN B 1 36 ? -9.359 -1.778 -7.855 1 94.12 36 ASN B N 1
ATOM 929 C CA . ASN B 1 36 ? -9.32 -2.318 -9.211 1 94.12 36 ASN B CA 1
ATOM 930 C C . ASN B 1 36 ? -8.062 -3.146 -9.445 1 94.12 36 ASN B C 1
ATOM 932 O O . ASN B 1 36 ? -6.965 -2.74 -9.062 1 94.12 36 ASN B O 1
ATOM 936 N N . ILE B 1 37 ? -8.289 -4.285 -10.047 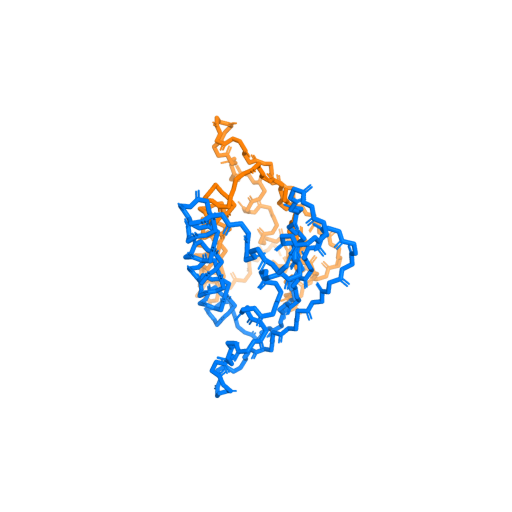1 96.62 37 ILE B N 1
ATOM 937 C CA . ILE B 1 37 ? -7.164 -5.176 -10.328 1 96.62 37 ILE B CA 1
ATOM 938 C C . ILE B 1 37 ? -7.039 -5.387 -11.836 1 96.62 37 ILE B C 1
ATOM 940 O O . ILE B 1 37 ? -8.031 -5.641 -12.523 1 96.62 37 ILE B O 1
ATOM 944 N N . CYS B 1 38 ? -5.82 -5.27 -12.258 1 97.06 38 CYS B N 1
ATOM 945 C CA . CYS B 1 38 ? -5.547 -5.504 -13.672 1 97.06 38 CYS B CA 1
ATOM 946 C C . CYS B 1 38 ? -4.34 -6.422 -13.844 1 97.06 38 CYS B C 1
ATOM 948 O O . CYS B 1 38 ? -3.461 -6.469 -12.984 1 97.06 38 CYS B O 1
ATOM 950 N N . LEU B 1 39 ? -4.379 -7.035 -15.023 1 97.88 39 LEU B N 1
ATOM 951 C CA . LEU B 1 39 ? -3.287 -7.941 -15.359 1 97.88 39 LEU B CA 1
ATOM 952 C C . LEU B 1 39 ? -2.545 -7.461 -16.609 1 97.88 39 LEU B C 1
ATOM 954 O O . LEU B 1 39 ? -3.168 -7.152 -17.625 1 97.88 39 LEU B O 1
ATOM 958 N N . GLU B 1 40 ? -1.29 -7.293 -16.469 1 97.94 40 GLU B N 1
ATOM 959 C CA . GLU B 1 40 ? -0.419 -6.973 -17.594 1 97.94 40 GLU B CA 1
ATOM 960 C C . GLU B 1 40 ? 0.771 -7.926 -17.656 1 97.94 40 GLU B C 1
ATOM 962 O O . GLU B 1 40 ? 1.784 -7.707 -16.984 1 97.94 40 GLU B O 1
ATOM 967 N N . GLY B 1 41 ? 0.748 -8.82 -18.594 1 96.88 41 GLY B N 1
ATOM 968 C CA . GLY B 1 41 ? 1.779 -9.844 -18.609 1 96.88 41 GLY B CA 1
ATOM 969 C C . GLY B 1 41 ? 1.844 -10.641 -17.312 1 96.88 41 GLY B C 1
ATOM 970 O O . GLY B 1 41 ? 0.84 -11.203 -16.875 1 96.88 41 GLY B O 1
ATOM 971 N N . SER B 1 42 ? 3.01 -10.742 -16.719 1 97.44 42 SER B N 1
ATOM 972 C CA . SER B 1 42 ? 3.176 -11.477 -15.461 1 97.44 42 SER B CA 1
ATOM 973 C C . SER B 1 42 ? 3.102 -10.539 -14.266 1 97.44 42 SER B C 1
ATOM 975 O O . SER B 1 42 ? 3.561 -10.883 -13.172 1 97.44 42 SER B O 1
ATOM 977 N N . HIS B 1 43 ? 2.59 -9.359 -14.484 1 98.31 43 HIS B N 1
ATOM 978 C CA . HIS B 1 43 ? 2.49 -8.375 -13.414 1 98.31 43 HIS B CA 1
ATOM 979 C C . HIS B 1 43 ? 1.037 -8.133 -13.023 1 98.31 43 HIS B C 1
ATOM 981 O O . HIS B 1 43 ? 0.206 -7.82 -13.883 1 98.31 43 HIS B O 1
ATOM 987 N N . LEU B 1 44 ? 0.794 -8.312 -11.75 1 98.06 44 LEU B N 1
ATOM 988 C CA . LEU B 1 44 ? -0.487 -7.902 -11.18 1 98.06 44 LEU B CA 1
ATOM 989 C C . LEU B 1 44 ? -0.443 -6.449 -10.727 1 98.06 44 LEU B C 1
ATOM 991 O O . LEU B 1 44 ? 0.448 -6.059 -9.969 1 98.06 44 LEU B O 1
ATOM 995 N N . ASN B 1 45 ? -1.383 -5.68 -11.258 1 98.19 45 ASN B N 1
ATOM 996 C CA . ASN B 1 45 ? -1.504 -4.273 -10.875 1 98.19 45 ASN B CA 1
ATOM 997 C C . ASN B 1 45 ? -2.783 -4.016 -10.086 1 98.19 45 ASN B C 1
ATOM 999 O O . ASN B 1 45 ? -3.877 -4.367 -10.531 1 98.19 45 ASN B O 1
ATOM 1003 N N . VAL B 1 46 ? -2.641 -3.41 -8.945 1 97.62 46 VAL B N 1
ATOM 1004 C CA . VAL B 1 46 ? -3.783 -3.145 -8.078 1 97.62 46 VAL B CA 1
ATOM 1005 C C . VAL B 1 46 ? -3.852 -1.655 -7.754 1 97.62 46 VAL B C 1
ATOM 1007 O O . VAL B 1 46 ? -2.859 -1.059 -7.332 1 97.62 46 VAL B O 1
ATOM 1010 N N . HIS B 1 47 ? -5.008 -1.133 -7.953 1 97.25 47 HIS B N 1
ATOM 1011 C CA . HIS B 1 47 ? -5.258 0.277 -7.672 1 97.25 47 HIS B CA 1
ATOM 1012 C C . HIS B 1 47 ? -6.273 0.443 -6.547 1 97.25 47 HIS B C 1
ATOM 1014 O O . HI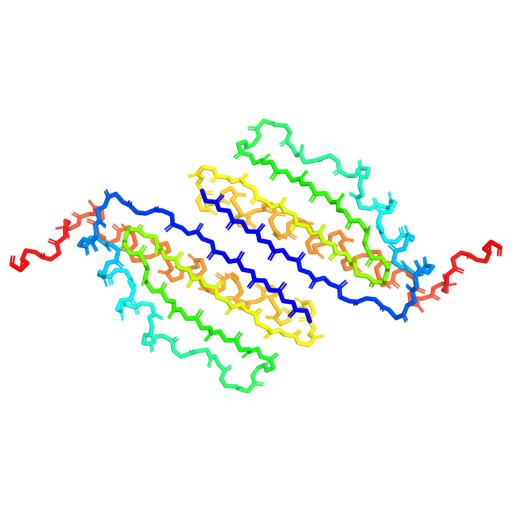S B 1 47 ? -7.352 -0.158 -6.582 1 97.25 47 HIS B O 1
ATOM 1020 N N . PHE B 1 48 ? -5.863 1.237 -5.543 1 96.75 48 PHE B N 1
ATOM 1021 C CA . PHE B 1 48 ? -6.754 1.545 -4.43 1 96.75 48 PHE B CA 1
ATOM 1022 C C . PHE B 1 48 ? -7.055 3.037 -4.375 1 96.75 48 PHE B C 1
ATOM 1024 O O . PHE B 1 48 ? -6.168 3.863 -4.602 1 96.75 48 PHE B O 1
ATOM 1031 N N . GLU B 1 49 ? -8.32 3.328 -4.039 1 96.31 49 GLU B N 1
ATOM 1032 C CA . GLU B 1 49 ? -8.695 4.691 -3.676 1 96.31 49 GLU B CA 1
ATOM 1033 C C . GLU B 1 49 ? -9.57 4.707 -2.422 1 96.31 49 GLU B C 1
ATOM 1035 O O . GLU B 1 49 ? -10.5 3.908 -2.297 1 96.31 49 GLU B O 1
ATOM 1040 N N . ALA B 1 50 ? -9.203 5.559 -1.507 1 94.94 50 ALA B N 1
ATOM 1041 C CA . ALA B 1 50 ? -9.961 5.707 -0.265 1 94.94 50 ALA B CA 1
ATOM 1042 C C . ALA B 1 50 ? -9.953 7.156 0.211 1 94.94 50 ALA B C 1
ATOM 1044 O O . ALA B 1 50 ? -9 7.895 -0.042 1 94.94 50 ALA B O 1
ATOM 1045 N N . ALA B 1 51 ? -11.008 7.461 0.925 1 92.19 51 ALA B N 1
ATOM 1046 C CA . ALA B 1 51 ? -11.102 8.82 1.457 1 92.19 51 ALA B CA 1
ATOM 1047 C C . ALA B 1 51 ? -10.297 8.961 2.748 1 92.19 51 ALA B C 1
ATOM 1049 O O . ALA B 1 51 ? -9.82 10.047 3.072 1 92.19 51 ALA B O 1
ATOM 1050 N N . GLU B 1 52 ? -10.156 7.848 3.455 1 92.06 52 GLU B N 1
ATOM 1051 C CA . GLU B 1 52 ? -9.492 7.875 4.754 1 92.06 52 GLU B CA 1
ATOM 1052 C C . GLU B 1 52 ? -8.383 6.824 4.828 1 92.06 52 GLU B C 1
ATOM 1054 O O . GLU B 1 52 ? -8.531 5.723 4.293 1 92.06 52 GLU B O 1
ATOM 1059 N N . ALA B 1 53 ? -7.387 7.203 5.637 1 93.69 53 ALA B N 1
ATOM 1060 C CA . ALA B 1 53 ? -6.215 6.34 5.77 1 93.69 53 ALA B CA 1
ATOM 1061 C C . ALA B 1 53 ? -6.59 4.988 6.367 1 93.69 53 ALA B C 1
ATOM 1063 O O . ALA B 1 53 ? -6.074 3.951 5.941 1 93.69 53 ALA B O 1
ATOM 1064 N N . LYS B 1 54 ? -7.48 5.055 7.352 1 93.19 54 LYS B N 1
ATOM 1065 C CA . LYS B 1 54 ? -7.891 3.82 8.016 1 93.19 54 LYS B CA 1
ATOM 1066 C C . LYS B 1 54 ? -8.523 2.848 7.027 1 93.19 54 LYS B C 1
ATOM 1068 O O . LYS B 1 54 ? -8.211 1.656 7.027 1 93.19 54 LYS B O 1
ATOM 1073 N N . MET B 1 55 ? -9.336 3.369 6.188 1 93.75 55 MET B N 1
ATOM 1074 C CA . MET B 1 55 ? -10.016 2.541 5.195 1 93.75 55 MET B CA 1
ATOM 1075 C C . MET B 1 55 ? -9.023 1.977 4.184 1 93.75 55 MET B C 1
ATOM 1077 O O . MET B 1 55 ? -9.133 0.817 3.781 1 93.75 55 MET B O 1
ATOM 1081 N N . MET B 1 56 ? -8.062 2.785 3.795 1 94.81 56 MET B N 1
ATOM 1082 C CA . MET B 1 56 ? -7.012 2.34 2.879 1 94.81 56 MET B CA 1
ATOM 1083 C C . MET B 1 56 ? -6.207 1.199 3.49 1 94.81 56 MET B C 1
ATOM 1085 O O . MET B 1 56 ? -5.988 0.173 2.844 1 94.81 56 MET B O 1
ATOM 1089 N N . ARG B 1 57 ? -5.84 1.416 4.715 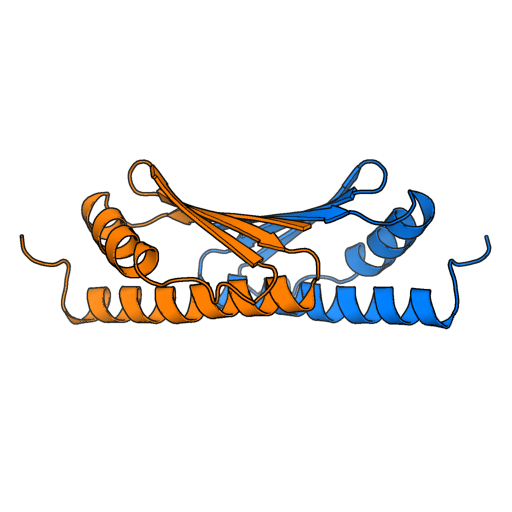1 95.12 57 ARG B N 1
ATOM 1090 C CA . ARG B 1 57 ? -5.047 0.42 5.426 1 95.12 57 ARG B CA 1
ATOM 1091 C C . ARG B 1 57 ? -5.762 -0.925 5.469 1 95.12 57 ARG B C 1
ATOM 1093 O O . ARG B 1 57 ? -5.164 -1.962 5.168 1 95.12 57 ARG B O 1
ATOM 1100 N N . VAL B 1 58 ? -6.988 -0.906 5.797 1 93.25 58 VAL B N 1
ATOM 1101 C CA . VAL B 1 58 ? -7.781 -2.123 5.914 1 93.25 58 VAL B CA 1
ATOM 1102 C C . VAL B 1 58 ? -7.863 -2.822 4.559 1 93.25 58 VAL B C 1
ATOM 1104 O O . VAL B 1 58 ? -7.645 -4.031 4.465 1 93.25 58 VAL B O 1
ATOM 1107 N N . SER B 1 59 ? -8.133 -2.08 3.551 1 93.5 59 SER B N 1
ATOM 1108 C CA . SER B 1 59 ? -8.281 -2.65 2.217 1 93.5 59 SER B CA 1
ATOM 1109 C C . SER B 1 59 ? -6.977 -3.266 1.727 1 93.5 59 SER B C 1
ATOM 1111 O O . SER B 1 59 ? -6.973 -4.371 1.183 1 93.5 59 SER B O 1
ATOM 1113 N N . VAL B 1 60 ? -5.938 -2.594 1.969 1 95.75 60 VAL B N 1
ATOM 1114 C CA . VAL B 1 60 ? -4.633 -3.074 1.521 1 95.75 60 VAL B CA 1
ATOM 1115 C C . VAL B 1 60 ? -4.254 -4.336 2.293 1 95.75 60 VAL B C 1
ATOM 1117 O O . VAL B 1 60 ? -3.777 -5.309 1.707 1 95.75 60 VAL B O 1
ATOM 1120 N N . ASN B 1 61 ? -4.484 -4.328 3.553 1 95.5 61 ASN B N 1
ATOM 1121 C CA . ASN B 1 61 ? -4.195 -5.516 4.355 1 95.5 61 ASN B CA 1
ATOM 1122 C C . ASN B 1 61 ? -5.051 -6.703 3.926 1 95.5 61 ASN B C 1
ATOM 1124 O O . ASN B 1 61 ? -4.559 -7.832 3.854 1 95.5 61 ASN B O 1
ATOM 1128 N N . ASN B 1 62 ? -6.301 -6.379 3.684 1 93.31 62 ASN B N 1
ATOM 1129 C CA . ASN B 1 62 ? -7.18 -7.434 3.193 1 93.31 62 ASN B CA 1
ATOM 1130 C C . ASN B 1 62 ? -6.668 -8.031 1.885 1 93.31 62 ASN B C 1
ATOM 1132 O O . ASN B 1 62 ? -6.676 -9.25 1.707 1 93.31 62 ASN B O 1
ATOM 1136 N N . PHE B 1 63 ? -6.246 -7.219 0.984 1 95.44 63 PHE B N 1
ATOM 1137 C CA . PHE B 1 63 ? -5.699 -7.691 -0.282 1 95.44 63 PHE B CA 1
ATOM 1138 C C . PHE B 1 63 ? -4.504 -8.609 -0.047 1 95.44 63 PHE B C 1
ATOM 1140 O O . PHE B 1 63 ? -4.41 -9.68 -0.652 1 95.44 63 PHE B O 1
ATOM 1147 N N . PHE B 1 64 ? -3.586 -8.203 0.831 1 95.88 64 PHE B N 1
ATOM 1148 C CA . PHE B 1 64 ? -2.381 -8.984 1.076 1 95.88 64 PHE B CA 1
ATOM 1149 C C . PHE B 1 64 ? -2.727 -10.32 1.717 1 95.88 64 PHE B C 1
ATOM 1151 O O . PHE B 1 64 ? -2.07 -11.336 1.451 1 95.88 64 PHE B O 1
ATOM 1158 N N . ASP B 1 65 ? -3.748 -10.266 2.592 1 94.81 65 ASP B N 1
ATOM 1159 C CA . ASP B 1 65 ? -4.191 -11.523 3.186 1 94.81 65 ASP B CA 1
ATOM 1160 C C . ASP B 1 65 ? -4.645 -12.508 2.109 1 94.81 65 ASP B C 1
ATOM 1162 O O . ASP B 1 65 ? -4.219 -13.664 2.098 1 94.81 65 ASP B O 1
ATOM 1166 N N . HIS B 1 66 ? -5.473 -12.023 1.225 1 94.69 66 HIS B N 1
ATOM 1167 C CA . HIS B 1 66 ? -5.984 -12.875 0.155 1 94.69 66 HIS B CA 1
ATOM 1168 C C . HIS B 1 66 ? -4.871 -13.289 -0.803 1 94.69 66 HIS B C 1
ATOM 1170 O O . HIS B 1 66 ? -4.785 -14.453 -1.196 1 94.69 66 HIS B O 1
ATOM 1176 N N . PHE B 1 67 ? -4.066 -12.414 -1.148 1 95.12 67 PHE B N 1
ATOM 1177 C CA . PHE B 1 67 ? -2.932 -12.68 -2.025 1 95.12 67 PHE B CA 1
ATOM 1178 C C . PHE B 1 67 ? -2.045 -13.773 -1.451 1 95.12 67 PHE B C 1
ATOM 1180 O O . PHE B 1 67 ? -1.692 -14.727 -2.152 1 95.12 67 PHE B O 1
ATOM 1187 N N . ASN B 1 68 ? -1.712 -13.609 -0.21 1 94.81 68 ASN B N 1
ATOM 1188 C CA . ASN B 1 68 ? -0.862 -14.594 0.456 1 94.81 68 ASN B CA 1
ATOM 1189 C C . ASN B 1 68 ? -1.48 -15.984 0.415 1 94.81 68 ASN B C 1
ATOM 1191 O O . ASN B 1 68 ? -0.784 -16.969 0.163 1 94.81 68 ASN B O 1
ATOM 1195 N N . LEU B 1 69 ? -2.723 -15.992 0.726 1 94.06 69 LEU B N 1
ATOM 1196 C CA . LEU B 1 69 ? -3.43 -17.266 0.708 1 94.06 69 LEU B CA 1
ATOM 1197 C C . LEU B 1 69 ? -3.352 -17.922 -0.672 1 94.06 69 LEU B C 1
ATOM 1199 O O . LEU B 1 69 ? -3.064 -19.109 -0.79 1 94.06 69 LEU B O 1
ATOM 1203 N N . VAL B 1 70 ? -3.57 -17.172 -1.734 1 93.44 70 VAL B N 1
ATOM 1204 C CA . VAL B 1 70 ? -3.568 -17.672 -3.105 1 93.44 70 VAL B CA 1
ATOM 1205 C C . VAL B 1 70 ? -2.174 -18.172 -3.471 1 93.44 70 VAL B C 1
ATOM 1207 O O . VAL B 1 70 ? -2.025 -19.266 -4.02 1 93.44 70 VAL B O 1
ATOM 1210 N N . VAL B 1 71 ? -1.178 -17.453 -3.141 1 91.56 71 VAL B N 1
ATOM 1211 C CA . VAL B 1 71 ? 0.196 -17.797 -3.488 1 91.56 71 VAL B CA 1
ATOM 1212 C C . VAL B 1 71 ? 0.62 -19.062 -2.738 1 91.56 71 VAL B C 1
ATOM 1214 O O . VAL B 1 71 ? 1.251 -19.953 -3.314 1 91.56 71 VAL B O 1
ATOM 1217 N N . GLN B 1 72 ? 0.237 -19.078 -1.521 1 91 72 GLN B N 1
ATOM 1218 C CA . GLN B 1 72 ? 0.56 -20.266 -0.728 1 91 72 GLN B CA 1
ATOM 1219 C C . GLN B 1 72 ? -0.092 -21.516 -1.311 1 91 72 GLN B C 1
ATOM 1221 O O . GLN B 1 72 ? 0.521 -22.578 -1.342 1 91 72 GLN B O 1
ATOM 1226 N N . THR B 1 73 ? -1.301 -21.375 -1.66 1 90.81 73 THR B N 1
ATOM 1227 C CA . THR B 1 73 ? -2.023 -22.5 -2.258 1 90.81 73 THR B CA 1
ATOM 1228 C C . THR B 1 73 ? -1.351 -22.953 -3.553 1 90.81 73 THR B C 1
ATOM 1230 O O . THR B 1 73 ? -1.175 -24.141 -3.783 1 90.81 73 THR B O 1
ATOM 1233 N N . MET B 1 74 ? -0.948 -22.016 -4.379 1 89.12 74 MET B N 1
ATOM 1234 C CA . MET B 1 74 ? -0.289 -22.328 -5.645 1 89.12 74 MET B CA 1
ATOM 1235 C C . MET B 1 74 ? 1.056 -23 -5.406 1 89.12 74 MET B C 1
ATOM 1237 O O . MET B 1 74 ? 1.438 -23.906 -6.148 1 89.12 74 MET B O 1
ATOM 1241 N N . GLU B 1 75 ? 1.81 -22.5 -4.473 1 85.94 75 GLU B N 1
ATOM 1242 C CA . GLU B 1 75 ? 3.109 -23.078 -4.152 1 85.94 75 GLU B CA 1
ATOM 1243 C C . GLU B 1 75 ? 2.963 -24.516 -3.664 1 85.94 75 GLU B C 1
ATOM 1245 O O . GLU B 1 75 ? 3.832 -25.359 -3.914 1 85.94 75 GLU B O 1
ATOM 1250 N N . GLN B 1 76 ? 1.934 -24.75 -2.969 1 86.69 76 GLN B N 1
ATOM 1251 C CA . GLN B 1 76 ? 1.713 -26.062 -2.387 1 86.69 76 GLN B CA 1
ATOM 1252 C C . GLN B 1 76 ? 1.145 -27.031 -3.42 1 86.69 76 GLN B C 1
ATOM 1254 O O . GLN B 1 76 ? 1.513 -28.219 -3.445 1 86.69 76 GLN B O 1
ATOM 1259 N N . PHE B 1 77 ? 0.228 -26.609 -4.191 1 81 77 PHE B N 1
ATOM 1260 C CA . PHE B 1 77 ? -0.502 -27.516 -5.066 1 81 77 PHE B CA 1
ATOM 1261 C C . PHE B 1 77 ? -0.074 -27.328 -6.52 1 81 77 PHE B C 1
ATOM 1263 O O . PHE B 1 77 ? -0.34 -28.188 -7.363 1 81 77 PHE B O 1
ATOM 1270 N N . GLY B 1 78 ? 0.796 -26.453 -6.934 1 69.69 78 GLY B N 1
ATOM 1271 C CA . GLY B 1 78 ? 1.196 -26.141 -8.297 1 69.69 78 GLY B CA 1
ATOM 1272 C C . GLY B 1 78 ? 0.126 -25.406 -9.078 1 69.69 78 GLY B C 1
ATOM 1273 O O . GLY B 1 78 ? -0.973 -25.172 -8.57 1 69.69 78 GLY B O 1
ATOM 1274 N N . PRO B 1 79 ? 0.549 -24.719 -10.289 1 62.41 79 PRO B N 1
ATOM 1275 C CA . PRO B 1 79 ? -0.439 -24.031 -11.117 1 62.41 79 PRO B CA 1
ATOM 1276 C C . PRO B 1 79 ? -1.516 -24.953 -11.664 1 62.41 79 PRO B C 1
ATOM 1278 O O . PRO B 1 79 ? -1.267 -26.156 -11.852 1 62.41 79 PRO B O 1
ATOM 1281 N N . PRO B 1 80 ? -2.793 -24.453 -11.594 1 53.72 80 PRO B N 1
ATOM 1282 C CA . PRO B 1 80 ? -3.783 -25.391 -12.141 1 53.72 80 PRO B CA 1
ATOM 1283 C C . PRO B 1 80 ? -3.389 -25.938 -13.508 1 53.72 80 PRO B C 1
ATOM 1285 O O . PRO B 1 80 ? -2.732 -25.234 -14.289 1 53.72 80 PRO B O 1
ATOM 1288 N N . ASN B 1 81 ? -2.949 -27.062 -13.492 1 50.66 81 ASN B N 1
ATOM 1289 C CA . ASN B 1 81 ? -2.713 -27.812 -14.719 1 50.66 81 ASN B CA 1
ATOM 1290 C C . ASN B 1 81 ? -3.812 -27.562 -15.75 1 50.66 81 ASN B C 1
ATOM 1292 O O . ASN B 1 81 ? -4.992 -27.797 -15.477 1 50.66 81 ASN B O 1
ATOM 1296 N N . THR B 1 82 ? -4 -26.312 -16.188 1 38.75 82 THR B N 1
ATOM 1297 C CA . THR B 1 82 ? -4.875 -26.516 -17.344 1 38.75 82 THR B CA 1
ATOM 1298 C C . THR B 1 82 ? -4.156 -27.281 -18.438 1 38.75 82 THR B C 1
ATOM 1300 O O . THR B 1 82 ? -2.953 -27.094 -18.641 1 38.75 82 THR B O 1
#

Foldseek 3Di:
DKDKDKDADPFQLLQVQLQVQLVVPDDPVVQQKDWDWDDDGRMIMIMMDHPDPVSVVVVVVVSVVSSVVSVVVCVVPNRPPD/DKDKDKDADPFQLLQVQLQVQLVVVDDPVVQQKDWDWDDDGRMIMIMMDHPDPVSVVVVVVVSVVSSVVSVVVCVVPNRPPD

Secondary structure (DSSP, 8-state):
-EEEEEEE-SSHHHHHHHHHHHHTS---GGGSEEEEEEEETTEEEEEEEESSHHHHHHHHHHHHHHHHHHHHHHHHH-S---/-EEEEEEE-SSHHHHHHHHHHHHTS---GGGSEEEEEEEE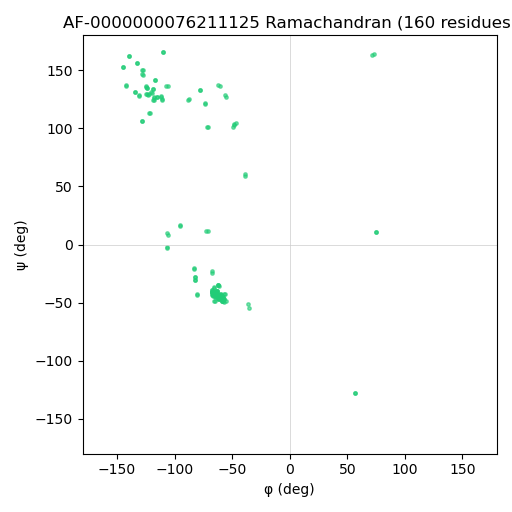TTEEEEEEEESSHHHHHHHHHHHHHHHHHHHHHHHHH-S---

Nearest PDB structures (foldseek):
  6gwj-assembly1_B  TM=9.518E-01  e=5.643E-08  Homo sapiens
  8k20-assembly1_F  TM=9.424E-01  e=1.305E-06  Arabidopsis thaliana
  3eno-assembly2_E  TM=9.238E-01  e=1.503E-05  Pyrococcus furiosus
  7a67-assembly1_A  TM=9.170E-01  e=1.503E-05  Pyrococcus abyssi GE5
  4wx8-assembly3_C  TM=8.974E-01  e=1.503E-05  Saccharomyces cerevisiae S288C

pLDDT: mean 89.11, std 13.29, range [38.75, 98.62]